Protein AF-A0A136IYF1-F1 (afdb_monomer_lite)

Foldseek 3Di:
DVVLPDDQFKKKKKAWQAAFPQFKKWQPPQSNDPDDPCRVPADPPRDDDPRIDTDTDHHGDMDIGRPRIDIGTDDDPVDDTDIDIDMDGDVVCQLVVLLVQCPPNNLVVLLVDDCVVVCVVPPDVCRSVVVNVVSVVVSVVSNVSDVVNDCSDHDPDD

pLDDT: mean 86.51, std 11.22, range [40.97, 98.44]

Sequence (158 aa):
MARLRQPEWHTQWNLALLDGDDALVVVPGSHRRARTDAERSADPLESDMPGQMVVRLDAGDVAFYNNNILHRGVYDAARDRMSLHGSVGHVAGGKLRARNVLQHGVGEWVDQCDFRGAFSGSSGPNEAERQLARAEKMRDKLVKLGRESGDVGYSLTG

Structure (mmCIF, N/CA/C/O backb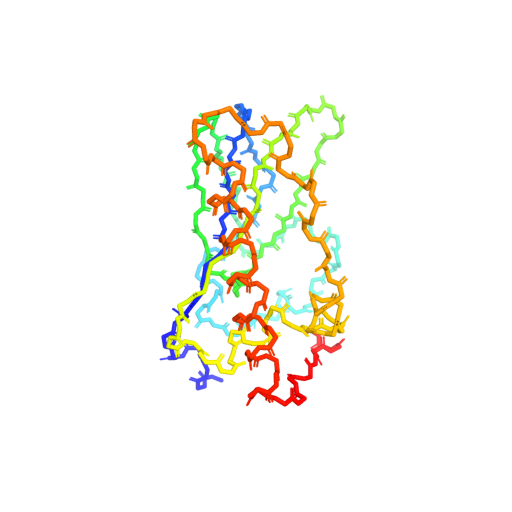one):
data_AF-A0A136IYF1-F1
#
_entry.id   AF-A0A136IYF1-F1
#
loop_
_atom_site.group_PDB
_atom_site.id
_atom_site.type_symbol
_atom_site.label_atom_id
_atom_site.label_alt_id
_atom_site.label_comp_id
_atom_site.label_asym_id
_atom_site.label_entity_id
_atom_site.label_seq_id
_atom_site.pdbx_PDB_ins_code
_atom_site.Cartn_x
_atom_site.Cartn_y
_atom_site.Cartn_z
_atom_site.occupancy
_atom_site.B_iso_or_equiv
_atom_site.auth_seq_id
_atom_site.auth_comp_id
_atom_site.auth_asym_id
_atom_site.auth_atom_id
_atom_site.pdbx_PDB_model_num
ATOM 1 N N . MET A 1 1 ? 6.121 -4.071 22.635 1.00 56.56 1 MET A N 1
ATOM 2 C CA . MET A 1 1 ? 6.122 -2.599 22.827 1.00 56.56 1 MET A CA 1
ATOM 3 C C . MET A 1 1 ? 7.398 -1.897 22.357 1.00 56.56 1 MET A C 1
ATOM 5 O O . MET A 1 1 ? 7.275 -0.825 21.788 1.00 56.56 1 MET A O 1
ATOM 9 N N . ALA A 1 2 ? 8.604 -2.463 22.524 1.00 63.81 2 ALA A N 1
ATOM 10 C CA . ALA A 1 2 ? 9.850 -1.807 22.086 1.00 63.81 2 ALA A CA 1
ATOM 11 C C . ALA A 1 2 ? 9.899 -1.455 20.580 1.00 63.81 2 ALA A C 1
ATOM 13 O O . ALA A 1 2 ? 10.415 -0.402 20.224 1.00 63.81 2 ALA A O 1
ATO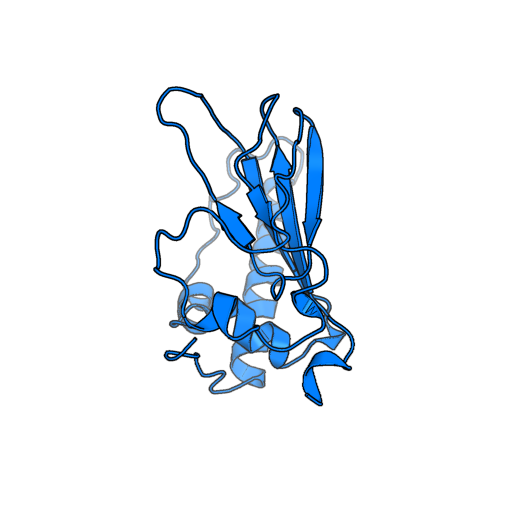M 14 N N . ARG A 1 3 ? 9.304 -2.288 19.709 1.00 67.00 3 ARG A N 1
ATOM 15 C CA . ARG A 1 3 ? 9.250 -2.068 18.250 1.00 67.00 3 ARG A CA 1
ATOM 16 C C . ARG A 1 3 ? 8.432 -0.835 17.833 1.00 67.00 3 ARG A C 1
ATOM 18 O O . ARG A 1 3 ? 8.833 -0.151 16.910 1.00 67.00 3 ARG A O 1
ATOM 25 N N . LEU A 1 4 ? 7.344 -0.516 18.541 1.00 69.44 4 LEU A N 1
ATOM 26 C CA . LEU A 1 4 ? 6.451 0.616 18.219 1.00 69.44 4 LEU A CA 1
ATOM 27 C C . LEU A 1 4 ? 7.074 1.993 18.511 1.00 69.44 4 LEU A C 1
ATOM 29 O O . LEU A 1 4 ? 6.480 3.020 18.203 1.00 69.44 4 LEU A O 1
ATOM 33 N N . ARG A 1 5 ? 8.252 2.014 19.146 1.00 72.00 5 ARG A N 1
ATOM 34 C CA . ARG A 1 5 ? 9.022 3.228 19.452 1.00 72.00 5 ARG A CA 1
ATOM 35 C C . ARG A 1 5 ? 10.225 3.425 18.528 1.00 72.00 5 ARG A C 1
ATOM 37 O O . ARG A 1 5 ? 10.975 4.374 18.718 1.00 72.00 5 ARG A O 1
ATOM 44 N N . GLN A 1 6 ? 10.442 2.515 17.581 1.00 77.00 6 GLN A N 1
ATOM 45 C CA . GLN A 1 6 ? 11.511 2.634 16.593 1.00 77.00 6 GLN A CA 1
ATOM 46 C C . GLN A 1 6 ? 11.037 3.498 15.415 1.00 77.00 6 GLN A C 1
ATOM 48 O O . GLN A 1 6 ? 9.834 3.531 15.146 1.00 77.00 6 GLN A O 1
ATOM 53 N N . PRO A 1 7 ? 11.946 4.187 14.702 1.00 77.12 7 PRO A N 1
ATOM 54 C CA . PRO A 1 7 ? 11.592 4.882 13.471 1.00 77.12 7 PRO A CA 1
ATOM 55 C C . PRO A 1 7 ? 10.991 3.914 12.449 1.00 77.12 7 PRO A C 1
ATOM 57 O O . PRO A 1 7 ? 11.521 2.818 12.242 1.00 77.12 7 PRO A O 1
ATOM 60 N N . GLU A 1 8 ? 9.910 4.334 11.794 1.00 79.44 8 GLU A N 1
ATOM 61 C CA . GLU A 1 8 ? 9.357 3.580 10.676 1.00 79.44 8 GLU A CA 1
ATOM 62 C C . GLU A 1 8 ? 10.103 3.945 9.395 1.00 79.44 8 GLU A C 1
ATOM 64 O O . GLU A 1 8 ? 10.203 5.112 9.019 1.00 79.44 8 GLU A O 1
ATOM 69 N N . TRP A 1 9 ? 10.616 2.928 8.709 1.00 84.88 9 TRP A N 1
ATOM 70 C CA . TRP A 1 9 ? 11.435 3.103 7.510 1.00 84.88 9 TRP A CA 1
ATOM 71 C C . TRP A 1 9 ? 10.689 2.784 6.222 1.00 84.88 9 TRP A C 1
ATOM 73 O O . TRP A 1 9 ? 11.330 2.605 5.190 1.00 84.88 9 TRP A O 1
ATOM 83 N N . HIS A 1 10 ? 9.367 2.659 6.258 1.00 83.31 10 HIS A N 1
ATOM 84 C CA . HIS A 1 10 ? 8.572 2.353 5.079 1.00 83.31 10 HIS A CA 1
ATOM 85 C C . HIS A 1 10 ? 7.194 3.004 5.129 1.00 83.31 10 HIS A C 1
ATOM 87 O O . HIS A 1 10 ? 6.640 3.246 6.199 1.00 83.31 10 HIS A O 1
ATOM 93 N N . THR A 1 11 ? 6.640 3.247 3.948 1.00 89.12 11 THR A N 1
ATOM 94 C CA . THR A 1 11 ? 5.270 3.723 3.768 1.00 89.12 11 THR A CA 1
ATOM 95 C C . THR A 1 11 ? 4.627 2.984 2.603 1.00 89.12 11 THR A C 1
ATOM 97 O O . THR A 1 11 ? 5.305 2.634 1.629 1.00 89.12 11 THR A O 1
ATOM 100 N N . GLN A 1 12 ? 3.330 2.740 2.717 1.00 92.25 12 GLN A N 1
ATOM 101 C CA . GLN A 1 12 ? 2.469 2.363 1.608 1.00 92.25 12 GLN A CA 1
ATOM 102 C C . GLN A 1 12 ? 1.778 3.607 1.069 1.00 92.25 12 GLN A C 1
ATOM 104 O O . GLN A 1 12 ? 1.611 4.604 1.779 1.00 92.25 12 GLN A O 1
ATOM 109 N N . TRP A 1 13 ? 1.391 3.547 -0.197 1.00 95.25 13 TRP A N 1
ATOM 110 C CA . TRP A 1 13 ? 0.640 4.616 -0.822 1.00 95.25 13 TRP A CA 1
ATOM 111 C C . TRP A 1 13 ? -0.397 4.086 -1.804 1.00 95.25 13 TRP A C 1
ATOM 113 O O . TRP A 1 13 ? -0.174 3.071 -2.466 1.00 95.25 13 TRP A O 1
ATOM 123 N N . ASN A 1 14 ? -1.514 4.807 -1.882 1.00 96.38 14 ASN A N 1
ATOM 124 C CA . ASN A 1 14 ? -2.589 4.604 -2.847 1.00 96.38 14 ASN A CA 1
ATOM 125 C C . ASN A 1 14 ? -2.825 5.917 -3.588 1.00 96.38 14 ASN A C 1
ATOM 127 O O . ASN A 1 14 ? -3.179 6.905 -2.950 1.00 96.38 14 ASN A O 1
ATOM 131 N N . LEU A 1 15 ? -2.627 5.914 -4.904 1.00 97.94 15 LEU A N 1
ATOM 132 C CA . LEU A 1 15 ? -3.021 6.997 -5.805 1.00 97.94 15 LEU A CA 1
ATOM 133 C C . LEU A 1 15 ? -4.349 6.618 -6.460 1.00 97.94 15 LEU A C 1
ATOM 135 O O . LEU A 1 15 ? -4.406 5.601 -7.157 1.00 97.94 15 LEU A O 1
ATOM 13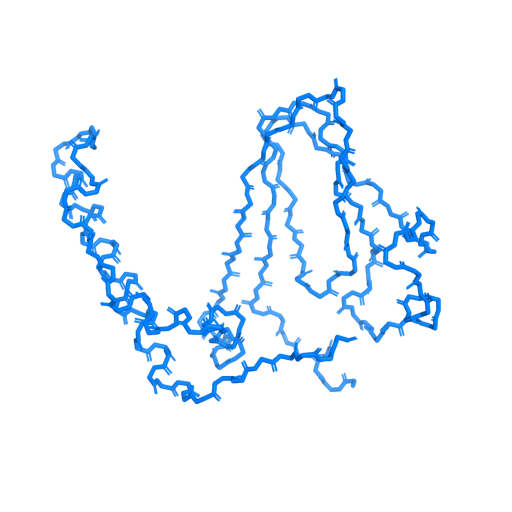9 N N . ALA A 1 16 ? -5.385 7.425 -6.259 1.00 97.94 16 ALA A N 1
ATOM 140 C CA . ALA A 1 16 ? -6.657 7.254 -6.946 1.00 97.94 16 ALA A CA 1
ATOM 141 C C . ALA A 1 16 ? -6.536 7.717 -8.407 1.00 97.94 16 ALA A C 1
ATOM 143 O O . ALA A 1 16 ? -5.992 8.784 -8.695 1.00 97.94 16 ALA A O 1
ATOM 144 N N . LEU A 1 17 ? -7.008 6.888 -9.341 1.00 98.00 17 LEU A N 1
ATOM 145 C CA . LEU A 1 17 ? -7.041 7.211 -10.774 1.00 98.00 17 LEU A CA 1
ATOM 146 C C . LEU A 1 17 ? -8.440 7.615 -11.254 1.00 98.00 17 LEU A C 1
ATOM 148 O O . LEU A 1 17 ? -8.568 8.107 -12.371 1.00 98.00 17 LEU A O 1
ATOM 152 N N . LEU A 1 18 ? -9.462 7.408 -10.422 1.00 97.62 18 LEU A N 1
ATOM 153 C CA . LEU A 1 18 ? -10.852 7.799 -10.646 1.00 97.62 18 LEU A CA 1
ATOM 154 C C . LEU A 1 18 ? -11.361 8.565 -9.419 1.00 97.62 18 LEU A C 1
ATOM 156 O O . LEU A 1 18 ? -10.838 8.373 -8.320 1.00 97.62 18 LEU A O 1
ATOM 160 N N . ASP A 1 19 ? -12.378 9.400 -9.618 1.00 97.50 19 ASP A N 1
ATOM 161 C CA . ASP A 1 19 ? -12.995 10.185 -8.548 1.00 97.50 19 ASP A CA 1
ATOM 162 C C . ASP A 1 19 ? -13.795 9.320 -7.566 1.00 97.50 19 ASP A C 1
ATOM 164 O O . ASP A 1 19 ? -14.340 8.268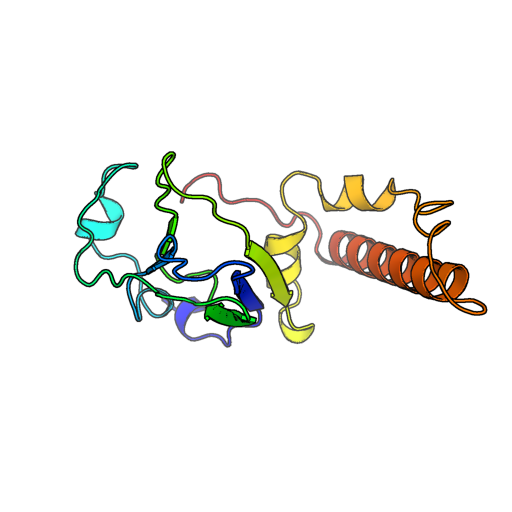 -7.922 1.00 97.50 19 ASP A O 1
ATOM 168 N N . GLY A 1 20 ? -13.914 9.802 -6.328 1.00 95.88 20 GLY A N 1
ATOM 169 C CA . GLY A 1 20 ? -14.738 9.180 -5.300 1.00 95.88 20 GLY A CA 1
ATOM 170 C C . GLY A 1 20 ? -14.253 7.813 -4.808 1.00 95.88 20 GLY A C 1
ATOM 171 O O . GLY A 1 20 ? -15.090 7.004 -4.406 1.00 95.88 20 GLY A O 1
ATOM 172 N N . ASP A 1 21 ? -12.948 7.525 -4.814 1.00 96.81 21 ASP A N 1
ATOM 173 C CA . ASP A 1 21 ? -12.403 6.316 -4.181 1.00 96.81 21 ASP A CA 1
ATOM 174 C C . ASP A 1 21 ? -12.585 6.405 -2.656 1.00 96.81 21 ASP A C 1
ATOM 176 O O . ASP A 1 21 ? -11.964 7.219 -1.972 1.00 96.81 21 ASP A O 1
ATOM 180 N N . ASP A 1 22 ? -13.462 5.554 -2.127 1.00 96.44 22 ASP A N 1
ATOM 181 C CA . ASP A 1 22 ? -13.786 5.409 -0.708 1.00 96.44 22 ASP A CA 1
ATOM 182 C C . ASP A 1 22 ? -13.507 3.986 -0.191 1.00 96.44 22 ASP A C 1
ATOM 184 O O . ASP A 1 22 ? -13.983 3.589 0.876 1.00 96.44 22 ASP A O 1
ATOM 188 N N . ALA A 1 23 ? -12.700 3.212 -0.923 1.00 95.44 23 ALA A N 1
ATOM 189 C CA . ALA A 1 23 ? -12.451 1.814 -0.591 1.00 95.44 23 ALA A CA 1
ATOM 190 C C . ALA A 1 23 ? -11.548 1.637 0.635 1.00 95.44 23 ALA A C 1
ATOM 192 O O . ALA A 1 23 ? -11.625 0.617 1.322 1.00 95.44 23 ALA A O 1
ATOM 193 N N . LEU A 1 24 ? -10.649 2.589 0.901 1.00 95.75 24 LEU A N 1
ATOM 194 C CA . LEU A 1 24 ? -9.686 2.474 1.992 1.00 95.75 24 LEU A CA 1
ATOM 195 C C . LEU A 1 24 ? -10.329 2.885 3.320 1.00 95.75 24 LEU A C 1
ATOM 197 O O . LEU A 1 24 ? -10.580 4.061 3.573 1.00 95.75 24 LEU A O 1
ATOM 201 N N . VAL A 1 25 ? -10.502 1.916 4.215 1.00 96.31 25 VAL A N 1
ATOM 202 C CA . VAL A 1 25 ? -10.941 2.151 5.594 1.00 96.31 25 VAL A CA 1
ATOM 203 C C . VAL A 1 25 ? -9.767 1.926 6.536 1.00 96.31 25 VAL A C 1
ATOM 205 O O . VAL A 1 25 ? -9.094 0.901 6.449 1.00 96.31 25 VAL A O 1
ATOM 208 N N . VAL A 1 26 ? -9.516 2.866 7.447 1.00 97.06 26 VAL A N 1
ATOM 209 C CA . VAL A 1 26 ? -8.391 2.827 8.397 1.00 97.06 26 VAL A CA 1
ATOM 210 C C . VAL A 1 26 ? -8.855 3.059 9.828 1.00 97.06 26 VAL A C 1
ATOM 212 O O . VAL A 1 26 ? -9.850 3.735 10.044 1.00 97.06 26 VAL A O 1
ATOM 215 N N . VAL A 1 27 ? -8.095 2.591 10.819 1.00 97.38 27 VAL A N 1
ATOM 216 C CA . VAL A 1 27 ? -8.221 3.059 12.212 1.00 97.38 27 VAL A CA 1
ATOM 217 C C . VAL A 1 27 ? -7.052 3.996 12.523 1.00 97.38 27 VAL A C 1
ATOM 219 O O . VAL A 1 27 ? -5.920 3.519 12.702 1.00 97.38 27 VAL A O 1
ATOM 222 N N . PRO A 1 28 ? -7.264 5.324 12.584 1.00 96.62 28 PRO A N 1
ATOM 223 C CA . PRO A 1 28 ? -6.196 6.283 12.840 1.00 96.62 28 PRO A CA 1
ATOM 224 C C . PRO A 1 28 ? -5.433 5.988 14.141 1.00 96.62 28 PRO A C 1
ATOM 226 O O . PRO A 1 28 ? -5.998 5.607 15.162 1.00 96.62 28 PRO A O 1
ATOM 229 N N . GLY A 1 29 ? -4.106 6.136 14.104 1.00 94.00 29 GLY A N 1
ATOM 230 C CA . GLY A 1 29 ? -3.232 5.927 15.268 1.00 94.00 29 GLY A CA 1
ATOM 231 C C . GLY A 1 29 ? -2.983 4.467 15.679 1.00 94.00 29 GLY A C 1
ATOM 232 O O . GLY A 1 29 ? -2.089 4.225 16.491 1.00 94.00 29 GLY A O 1
ATOM 233 N N . SER A 1 30 ? -3.684 3.489 15.094 1.00 94.56 30 SER A N 1
ATOM 234 C CA . SER A 1 30 ? -3.511 2.055 15.404 1.00 94.56 30 SER A CA 1
ATOM 235 C C . SER A 1 30 ? -2.071 1.554 15.217 1.00 94.56 30 SER A C 1
ATOM 237 O O . SER A 1 30 ? -1.577 0.794 16.046 1.00 94.56 30 SER A O 1
ATOM 239 N N . HIS A 1 31 ? -1.340 2.082 14.230 1.00 91.56 31 HIS A N 1
ATOM 240 C CA . HIS A 1 31 ? 0.075 1.771 13.967 1.00 91.56 31 HIS A CA 1
ATOM 241 C C . HIS A 1 31 ? 1.042 2.090 15.126 1.00 91.56 31 HIS A C 1
ATOM 243 O O . HIS A 1 31 ? 2.202 1.684 15.088 1.00 91.56 31 HIS A O 1
ATOM 249 N N . ARG A 1 32 ? 0.602 2.834 16.150 1.00 90.25 32 ARG A N 1
ATOM 250 C CA . ARG A 1 32 ? 1.430 3.269 17.293 1.00 90.25 32 ARG A CA 1
ATOM 251 C C . ARG A 1 32 ? 1.236 2.414 18.543 1.00 90.25 32 ARG A C 1
ATOM 253 O O . ARG A 1 32 ? 1.885 2.660 19.560 1.00 90.25 32 ARG A O 1
ATOM 260 N N . ARG A 1 33 ? 0.333 1.435 18.502 1.00 91.44 33 ARG A N 1
ATOM 261 C CA . ARG A 1 33 ? -0.044 0.607 19.652 1.00 91.44 33 ARG A CA 1
ATOM 262 C C . ARG A 1 33 ? -0.171 -0.859 19.255 1.00 91.44 33 ARG A C 1
ATOM 264 O O . ARG A 1 33 ? -0.184 -1.211 18.082 1.00 91.44 33 ARG A O 1
ATOM 271 N N . ALA A 1 34 ? -0.249 -1.732 20.256 1.00 90.62 34 ALA A N 1
ATOM 272 C CA . ALA A 1 34 ? -0.748 -3.078 20.009 1.00 90.62 34 ALA A CA 1
ATOM 273 C C . ALA A 1 34 ? -2.229 -3.013 19.596 1.00 90.62 34 ALA A C 1
ATOM 275 O O . ALA A 1 34 ? -2.922 -2.033 19.901 1.00 90.62 34 ALA A O 1
ATOM 276 N N . ARG A 1 35 ? -2.710 -4.074 18.937 1.00 91.38 35 ARG A N 1
ATOM 277 C CA . ARG A 1 35 ? -4.143 -4.229 18.677 1.00 91.38 35 ARG A CA 1
ATOM 278 C C . ARG A 1 35 ? -4.940 -4.171 19.986 1.00 91.38 35 ARG A C 1
ATOM 280 O O . ARG A 1 35 ? -4.421 -4.599 21.020 1.00 91.38 35 ARG A O 1
ATOM 287 N N . THR A 1 36 ? -6.141 -3.609 19.963 1.00 94.06 36 THR A N 1
ATOM 288 C CA . THR A 1 36 ? -7.099 -3.707 21.077 1.00 94.06 36 THR A CA 1
ATOM 289 C C . THR A 1 36 ? -7.710 -5.109 21.112 1.00 94.06 36 THR A C 1
ATOM 291 O O . THR A 1 36 ? -7.484 -5.908 20.201 1.00 94.06 36 THR A O 1
ATOM 294 N N . ASP A 1 37 ? -8.468 -5.434 22.158 1.00 94.56 37 ASP A N 1
ATOM 295 C CA . ASP A 1 37 ? -9.145 -6.734 22.220 1.00 94.56 37 ASP A CA 1
ATOM 296 C C . ASP A 1 37 ? -10.216 -6.851 21.133 1.00 94.56 37 ASP A C 1
ATOM 298 O O . ASP A 1 37 ? -10.242 -7.862 20.443 1.00 94.56 37 ASP A O 1
ATOM 302 N N . ALA A 1 38 ? -10.971 -5.776 20.875 1.00 93.62 38 ALA A N 1
ATOM 303 C CA . ALA A 1 38 ? -11.924 -5.707 19.765 1.00 93.62 38 ALA A CA 1
ATOM 304 C C . ALA A 1 38 ? -11.257 -5.960 18.399 1.00 93.62 38 ALA A C 1
ATOM 306 O O . ALA A 1 38 ? -11.751 -6.749 17.604 1.00 93.62 38 ALA A O 1
ATOM 307 N N . GLU A 1 39 ? -10.093 -5.357 18.141 1.00 94.38 39 GLU A N 1
ATOM 308 C CA . GLU A 1 39 ? -9.345 -5.572 16.891 1.00 94.38 39 GLU A CA 1
ATOM 309 C C . GLU A 1 39 ? -8.733 -6.974 16.777 1.00 94.38 39 GLU A C 1
ATOM 311 O O . GLU A 1 39 ? -8.432 -7.433 15.676 1.00 94.38 39 GLU A O 1
ATOM 316 N N . ARG A 1 40 ? -8.466 -7.639 17.906 1.00 92.88 40 ARG A N 1
ATOM 317 C CA . ARG A 1 40 ? -7.965 -9.020 17.925 1.00 92.88 40 ARG A CA 1
ATOM 318 C C . ARG A 1 40 ? -9.076 -10.042 17.735 1.00 92.88 40 ARG A C 1
ATOM 320 O O . ARG A 1 40 ? -8.819 -11.069 17.121 1.00 92.88 40 ARG A O 1
ATOM 327 N N . SER A 1 41 ? -10.255 -9.782 18.292 1.00 93.12 41 SER A N 1
ATOM 328 C CA . SER A 1 41 ? -11.408 -10.682 18.237 1.00 93.12 41 SER A CA 1
ATOM 329 C C . SER A 1 41 ? -12.305 -10.454 17.023 1.00 93.12 41 SER A C 1
ATOM 331 O O . SER A 1 41 ? -13.308 -11.148 16.893 1.00 93.12 41 SER A O 1
ATOM 333 N N . ALA A 1 42 ? -11.997 -9.461 16.188 1.00 92.31 42 ALA A N 1
ATOM 334 C CA . ALA A 1 42 ? -12.798 -9.125 15.024 1.00 92.31 42 ALA A CA 1
ATOM 335 C C . ALA A 1 42 ? -12.885 -10.297 14.041 1.00 92.31 42 ALA A C 1
ATOM 337 O O . ALA A 1 42 ? -11.882 -10.950 13.737 1.00 92.31 42 ALA A O 1
ATOM 338 N N . ASP A 1 43 ? -14.092 -10.520 13.528 1.00 91.44 43 ASP A N 1
ATOM 339 C CA . ASP A 1 43 ? -14.319 -11.435 12.418 1.00 91.44 43 ASP A CA 1
ATOM 340 C C . ASP A 1 43 ? -13.555 -10.949 11.168 1.00 91.44 43 ASP A C 1
ATOM 342 O O . ASP A 1 43 ? -13.415 -9.735 10.974 1.00 91.44 43 ASP A O 1
ATOM 346 N N . PRO A 1 44 ? -13.069 -11.847 10.290 1.00 84.25 44 PRO A N 1
ATOM 347 C CA . PRO A 1 44 ? -12.450 -11.451 9.025 1.00 84.25 44 PRO A CA 1
ATOM 348 C C . PRO A 1 44 ? -13.292 -10.490 8.169 1.00 84.25 44 PRO A C 1
ATOM 350 O O . PRO A 1 44 ? -12.725 -9.726 7.388 1.00 84.25 44 PRO A O 1
ATOM 353 N N . LEU A 1 45 ? -14.622 -10.519 8.310 1.00 86.06 45 LEU A N 1
ATOM 354 C CA . LEU A 1 45 ? -15.573 -9.655 7.609 1.00 86.06 45 LEU A CA 1
ATOM 355 C C . LEU A 1 45 ? -16.174 -8.558 8.502 1.00 86.06 45 LEU A C 1
ATOM 357 O O . LEU A 1 45 ? -17.136 -7.909 8.087 1.00 86.06 45 LEU A O 1
ATOM 361 N N . GLU A 1 46 ? -15.622 -8.321 9.699 1.00 90.38 46 GLU A N 1
ATOM 362 C CA . GLU A 1 46 ? -16.118 -7.287 10.609 1.00 90.38 46 GLU A CA 1
ATOM 363 C C . GLU A 1 46 ? -16.197 -5.929 9.897 1.00 90.38 46 GLU A C 1
ATOM 365 O O . GLU A 1 46 ? -15.224 -5.419 9.322 1.00 90.38 46 GLU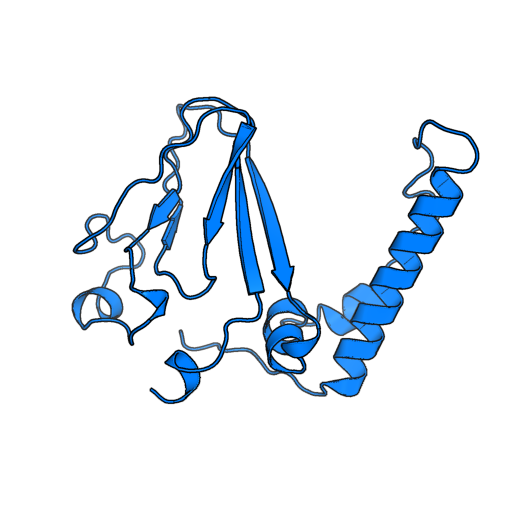 A O 1
ATOM 370 N N . SER A 1 47 ? -17.401 -5.361 9.919 1.00 89.44 47 SER A N 1
ATOM 371 C CA . SER A 1 47 ? -17.763 -4.155 9.188 1.00 89.44 47 SER A CA 1
ATOM 372 C C . SER A 1 47 ? -17.719 -2.886 10.027 1.00 89.44 47 SER A C 1
ATOM 374 O O . SER A 1 47 ? -17.625 -1.796 9.455 1.00 89.44 47 SER A O 1
ATOM 376 N N . ASP A 1 48 ? -17.699 -3.015 11.349 1.00 91.19 48 ASP A N 1
ATOM 377 C CA . ASP A 1 48 ? -17.699 -1.890 12.268 1.00 91.19 48 ASP A CA 1
ATOM 378 C C . ASP A 1 48 ? -16.539 -1.971 13.261 1.00 91.19 48 ASP A C 1
ATOM 380 O O . ASP A 1 48 ? -16.645 -2.480 14.376 1.00 91.19 48 ASP A O 1
ATOM 384 N N . MET A 1 49 ? -15.381 -1.468 12.833 1.00 95.12 49 MET A N 1
ATOM 385 C CA . MET A 1 49 ? -14.214 -1.386 13.700 1.00 95.12 49 MET A CA 1
ATOM 386 C C . MET A 1 49 ? -14.236 -0.082 14.513 1.00 95.12 49 MET A C 1
ATOM 388 O O . MET A 1 49 ? -14.290 0.998 13.915 1.00 95.12 49 MET A O 1
ATOM 392 N N . PRO A 1 50 ? -14.113 -0.124 15.857 1.00 95.06 50 PRO A N 1
ATOM 393 C CA . PRO A 1 50 ? -14.109 1.082 16.675 1.00 95.06 50 PRO A CA 1
ATOM 394 C C . PRO A 1 50 ? -13.064 2.108 16.223 1.00 95.06 50 PRO A C 1
ATOM 396 O O . PRO A 1 50 ? -11.865 1.827 16.161 1.00 95.06 50 PRO A O 1
ATOM 399 N N . GLY A 1 51 ? -13.529 3.325 15.933 1.00 95.56 51 GLY A N 1
ATOM 400 C CA . GLY A 1 51 ? -12.677 4.419 15.465 1.00 95.56 51 GLY A CA 1
ATOM 401 C C . GLY A 1 51 ? -12.238 4.300 14.004 1.00 95.56 51 GLY A C 1
ATOM 402 O O . GLY A 1 51 ? -11.287 4.979 13.616 1.00 95.56 51 GLY A O 1
ATOM 403 N N . GLN A 1 52 ? -12.888 3.452 13.199 1.00 96.75 52 GLN A N 1
ATOM 404 C CA . GLN A 1 52 ? -12.629 3.406 11.765 1.00 96.75 52 GLN A CA 1
ATOM 405 C C . GLN A 1 52 ? -13.006 4.715 11.068 1.00 96.75 52 GLN A C 1
ATOM 407 O O . GLN A 1 52 ? -13.929 5.427 11.460 1.00 96.75 52 GLN A O 1
ATOM 412 N N . MET A 1 53 ? -12.286 5.007 9.996 1.00 97.88 53 MET A N 1
ATOM 413 C CA . MET A 1 53 ? -12.457 6.171 9.149 1.00 97.88 53 MET A CA 1
ATOM 414 C C . MET A 1 53 ? -12.337 5.729 7.696 1.00 97.88 53 MET A C 1
ATOM 416 O O . MET A 1 53 ? -11.375 5.054 7.327 1.00 97.88 53 MET A O 1
ATOM 420 N N . VAL A 1 54 ? -13.300 6.139 6.875 1.00 97.50 54 VAL A N 1
ATOM 421 C CA . VAL A 1 54 ? -13.234 5.989 5.420 1.00 97.50 54 VAL A CA 1
ATOM 422 C C . VAL A 1 54 ? -12.356 7.104 4.861 1.00 97.50 54 VAL A C 1
ATOM 424 O O . VAL A 1 54 ? -12.614 8.283 5.114 1.00 97.50 54 VAL A O 1
ATOM 427 N N . VAL A 1 55 ? -11.313 6.740 4.123 1.00 97.75 55 VAL A N 1
ATOM 428 C CA . VAL A 1 55 ? -10.475 7.684 3.382 1.00 97.75 55 VAL A CA 1
ATOM 429 C C . VAL A 1 55 ? -11.142 7.929 2.036 1.00 97.75 55 VAL A C 1
ATOM 431 O O . VAL A 1 55 ? -11.383 6.979 1.301 1.00 97.75 55 VAL A O 1
ATOM 434 N N . ARG A 1 56 ? -11.447 9.192 1.733 1.00 97.69 56 ARG A N 1
ATOM 435 C CA . ARG A 1 56 ? -12.035 9.613 0.457 1.00 97.69 56 ARG A CA 1
ATOM 436 C C . ARG A 1 56 ? -10.969 10.298 -0.383 1.00 97.69 56 ARG A C 1
ATOM 438 O O . ARG A 1 56 ? -10.310 11.201 0.131 1.00 97.69 56 ARG A O 1
ATOM 445 N N . LEU A 1 57 ? -10.805 9.845 -1.617 1.00 98.00 57 LEU A N 1
ATOM 446 C CA . LEU A 1 57 ? -9.813 10.332 -2.570 1.00 98.00 57 LEU A CA 1
ATOM 447 C C . LEU A 1 57 ? -10.496 10.586 -3.912 1.00 98.00 57 LEU A C 1
ATOM 449 O O . LEU A 1 57 ? -11.276 9.748 -4.364 1.00 98.00 57 LEU A O 1
ATOM 453 N N . ASP A 1 58 ? -10.166 11.698 -4.555 1.00 98.25 58 ASP A N 1
ATOM 454 C CA . ASP A 1 58 ? -10.535 11.952 -5.947 1.00 98.25 58 ASP A CA 1
ATOM 455 C C . ASP A 1 58 ? -9.361 11.654 -6.892 1.00 98.25 58 ASP A C 1
ATOM 457 O O . ASP A 1 58 ? -8.244 11.355 -6.455 1.00 98.25 58 ASP A O 1
ATOM 461 N N . ALA A 1 59 ? -9.595 11.685 -8.207 1.00 98.12 59 ALA A N 1
ATOM 462 C CA . ALA A 1 59 ? -8.560 11.363 -9.178 1.00 98.12 59 ALA A CA 1
ATOM 463 C C . ALA A 1 59 ? -7.343 12.291 -9.010 1.00 98.12 59 ALA A C 1
ATOM 465 O O . ALA A 1 59 ? -7.439 13.515 -9.094 1.00 98.12 59 ALA A O 1
ATOM 466 N N . GLY A 1 60 ? -6.169 11.691 -8.803 1.00 98.19 60 GLY A N 1
ATOM 467 C CA . GLY A 1 60 ? -4.924 12.413 -8.533 1.00 98.19 60 GLY A CA 1
ATOM 468 C C . GLY A 1 60 ? -4.556 12.520 -7.050 1.00 98.19 60 GLY A C 1
ATOM 469 O O . GLY A 1 60 ? -3.388 12.784 -6.752 1.00 98.19 60 GLY A O 1
ATOM 470 N N . ASP A 1 61 ? -5.483 12.256 -6.127 1.00 98.44 61 ASP A N 1
ATOM 471 C CA . ASP A 1 61 ? -5.182 12.243 -4.697 1.00 98.44 61 ASP A CA 1
ATOM 472 C C . ASP A 1 61 ? -4.360 11.013 -4.301 1.00 98.44 61 ASP A C 1
ATOM 474 O O . ASP A 1 61 ? -4.563 9.896 -4.791 1.00 98.44 61 ASP A O 1
ATOM 478 N N . VAL A 1 62 ? -3.435 11.213 -3.355 1.00 98.00 62 VAL A N 1
ATOM 479 C CA . VAL A 1 62 ? -2.565 10.150 -2.840 1.00 98.00 62 VAL A CA 1
ATOM 480 C C . VAL A 1 62 ? -2.646 10.060 -1.324 1.00 98.00 62 VAL A C 1
ATOM 482 O O . VAL A 1 62 ? -2.281 10.993 -0.608 1.00 98.00 62 VAL A O 1
ATOM 485 N N . ALA A 1 63 ? -3.030 8.888 -0.824 1.00 96.88 63 ALA A N 1
ATOM 486 C CA . ALA A 1 63 ? -2.927 8.559 0.591 1.00 96.88 63 ALA A CA 1
ATOM 487 C C . ALA A 1 63 ? -1.588 7.873 0.875 1.00 96.88 63 ALA A C 1
ATOM 489 O O . ALA A 1 63 ? -1.305 6.823 0.305 1.00 96.88 63 ALA A O 1
ATOM 490 N N . PHE A 1 64 ? -0.798 8.421 1.801 1.00 95.62 64 PHE A N 1
ATOM 491 C CA . PHE A 1 64 ? 0.390 7.768 2.361 1.00 95.62 64 PHE A CA 1
ATOM 492 C C . PHE A 1 64 ? 0.091 7.274 3.772 1.00 95.62 64 PHE A C 1
ATOM 494 O O . PHE A 1 64 ? -0.442 8.025 4.592 1.00 95.62 64 PHE A O 1
ATOM 501 N N . TYR A 1 65 ? 0.461 6.035 4.086 1.00 93.50 65 TYR A N 1
ATOM 502 C CA . TYR A 1 65 ? 0.179 5.464 5.398 1.00 93.50 65 TYR A CA 1
ATOM 503 C C . TYR A 1 65 ? 1.225 4.446 5.855 1.00 93.50 65 TYR A C 1
ATOM 505 O O . TYR A 1 65 ? 1.894 3.764 5.079 1.00 93.50 65 TYR A O 1
ATOM 513 N N . ASN A 1 66 ? 1.359 4.350 7.177 1.00 90.75 66 ASN A N 1
ATOM 514 C CA . ASN A 1 66 ? 2.220 3.375 7.829 1.00 90.75 66 ASN A CA 1
ATOM 515 C C . ASN A 1 66 ? 1.649 1.961 7.632 1.00 90.75 66 ASN A C 1
ATOM 517 O O . ASN A 1 66 ? 0.476 1.739 7.915 1.00 90.75 66 ASN A O 1
ATOM 521 N N . ASN A 1 67 ? 2.475 0.995 7.223 1.00 86.12 67 ASN A N 1
ATOM 522 C CA . ASN A 1 67 ? 2.018 -0.369 6.919 1.00 86.12 67 ASN A CA 1
ATOM 523 C C . ASN A 1 67 ? 1.409 -1.101 8.127 1.00 86.12 67 ASN A C 1
ATOM 525 O O . ASN A 1 67 ? 0.697 -2.081 7.942 1.00 86.12 67 ASN A O 1
ATOM 529 N N . ASN A 1 68 ? 1.708 -0.663 9.354 1.00 87.31 68 ASN A N 1
ATOM 530 C CA . ASN A 1 68 ? 1.145 -1.233 10.577 1.00 87.31 68 ASN A CA 1
ATOM 531 C C . ASN A 1 68 ? -0.195 -0.590 10.970 1.00 87.31 68 ASN A C 1
ATOM 533 O O . ASN A 1 68 ? -0.734 -0.934 12.022 1.00 87.31 68 ASN A O 1
ATOM 537 N N . ILE A 1 69 ? -0.717 0.378 10.204 1.00 93.62 69 ILE A N 1
ATOM 538 C CA . ILE A 1 69 ? -2.061 0.899 10.460 1.00 93.62 69 ILE A CA 1
ATOM 539 C C . ILE A 1 69 ? -3.056 -0.230 10.210 1.00 93.62 69 ILE A C 1
ATOM 541 O O . ILE A 1 69 ? -2.943 -0.949 9.220 1.00 93.62 69 ILE A O 1
ATOM 545 N N . LEU A 1 70 ? -4.024 -0.408 11.102 1.00 94.00 70 LEU A N 1
ATOM 546 C CA . LEU A 1 70 ? -5.142 -1.290 10.822 1.00 94.00 70 LEU A CA 1
ATOM 547 C C . LEU A 1 70 ? -5.947 -0.671 9.681 1.00 94.00 70 LEU A C 1
ATOM 549 O O . LEU A 1 70 ? -6.392 0.476 9.787 1.00 94.00 70 LEU A O 1
ATOM 553 N N . HIS A 1 71 ? -6.083 -1.415 8.591 1.00 93.94 71 HIS A N 1
ATOM 554 C CA . HIS A 1 71 ? -6.805 -0.982 7.408 1.00 93.94 71 HIS A CA 1
ATOM 555 C C . HIS A 1 71 ? -7.444 -2.164 6.688 1.00 93.94 71 HIS A C 1
ATOM 557 O O . HIS A 1 71 ? -7.023 -3.309 6.856 1.00 93.94 71 HIS A O 1
ATOM 563 N N . ARG A 1 72 ? -8.451 -1.863 5.872 1.00 92.56 72 ARG A N 1
ATOM 564 C CA . ARG A 1 72 ? -9.111 -2.809 4.972 1.00 92.56 72 ARG A CA 1
ATOM 565 C C . ARG A 1 72 ? -9.568 -2.109 3.697 1.00 92.56 72 ARG A C 1
ATOM 567 O O . ARG A 1 72 ? -9.772 -0.896 3.696 1.00 92.56 72 ARG A O 1
ATOM 574 N N . GLY A 1 73 ? -9.733 -2.897 2.640 1.00 92.19 73 GLY A N 1
ATOM 575 C CA . GLY A 1 73 ? -10.383 -2.474 1.404 1.00 92.19 73 GLY A CA 1
ATOM 576 C C . GLY A 1 73 ? -11.846 -2.908 1.399 1.00 92.19 73 GLY A C 1
ATOM 577 O O . GLY A 1 73 ? -12.128 -4.081 1.635 1.00 92.19 73 GLY A O 1
ATOM 578 N N . VAL A 1 74 ? -12.756 -1.979 1.129 1.00 91.75 74 VAL A N 1
ATOM 579 C CA . VAL A 1 74 ? -14.176 -2.246 0.878 1.00 91.75 74 VAL A CA 1
ATOM 580 C C . VAL A 1 74 ? -14.445 -1.974 -0.597 1.00 91.75 74 VAL A C 1
ATOM 582 O O . VAL A 1 74 ? -14.082 -0.918 -1.102 1.00 91.75 74 VAL A O 1
ATOM 585 N N . TYR A 1 75 ? -15.048 -2.932 -1.297 1.00 91.06 75 TYR A N 1
ATOM 586 C CA . TYR A 1 75 ? -15.281 -2.839 -2.737 1.00 91.06 75 TYR A CA 1
ATOM 587 C C . TYR A 1 75 ? -16.772 -2.930 -3.041 1.00 91.06 75 TYR A C 1
ATOM 589 O O . TYR A 1 75 ? -17.462 -3.799 -2.508 1.00 91.06 75 TYR A O 1
ATOM 597 N N . ASP A 1 76 ? -17.239 -2.055 -3.925 1.00 91.56 76 ASP A N 1
ATOM 598 C CA . ASP A 1 76 ? -18.589 -2.077 -4.477 1.00 91.56 76 ASP A CA 1
ATOM 599 C C . ASP A 1 76 ? -18.516 -2.506 -5.946 1.00 91.56 76 ASP A C 1
ATOM 601 O O . ASP A 1 76 ? -17.922 -1.817 -6.773 1.00 91.56 76 ASP A O 1
ATOM 605 N N . ALA A 1 77 ? -19.118 -3.651 -6.270 1.00 93.69 77 ALA A N 1
ATOM 606 C CA . ALA A 1 77 ? -19.118 -4.195 -7.626 1.00 93.69 77 ALA A CA 1
ATOM 607 C C . ALA A 1 77 ? -19.913 -3.337 -8.629 1.00 93.69 77 ALA A C 1
ATOM 609 O O . ALA A 1 77 ? -19.782 -3.544 -9.832 1.00 93.69 77 ALA A O 1
ATOM 610 N N . ALA A 1 78 ? -20.736 -2.395 -8.158 1.00 94.94 78 ALA A N 1
ATOM 611 C CA . ALA A 1 78 ? -21.482 -1.472 -9.010 1.00 94.94 78 ALA A CA 1
ATOM 612 C C . ALA A 1 78 ? -20.673 -0.230 -9.427 1.00 94.94 78 ALA A C 1
ATOM 614 O O . ALA A 1 78 ? -21.176 0.581 -10.207 1.00 94.94 78 ALA A O 1
ATOM 615 N N . ARG A 1 79 ? -19.452 -0.049 -8.905 1.00 92.56 79 ARG A N 1
ATOM 616 C CA . ARG A 1 79 ? -18.633 1.148 -9.125 1.00 92.56 79 ARG A CA 1
ATOM 617 C C . ARG A 1 79 ? -17.286 0.784 -9.731 1.00 92.56 79 ARG A C 1
ATOM 619 O O . ARG A 1 79 ? -16.563 -0.063 -9.208 1.00 92.56 79 ARG A O 1
ATOM 626 N N . ASP A 1 80 ? -16.918 1.490 -10.794 1.00 94.06 80 ASP A N 1
ATOM 627 C CA . ASP A 1 80 ? -15.568 1.400 -11.335 1.00 94.06 80 ASP A CA 1
ATOM 628 C C . ASP A 1 80 ? -14.574 2.017 -10.350 1.00 94.06 80 ASP A C 1
ATOM 630 O O . ASP A 1 80 ? -14.773 3.118 -9.832 1.00 94.06 80 ASP A O 1
ATOM 634 N N . ARG A 1 81 ? -13.479 1.298 -10.103 1.00 94.56 81 ARG A N 1
ATOM 635 C CA . ARG A 1 81 ? -12.395 1.745 -9.234 1.00 94.56 81 ARG A CA 1
ATOM 636 C C . ARG A 1 81 ? -11.056 1.405 -9.857 1.00 94.56 81 ARG A C 1
ATOM 638 O O . ARG A 1 81 ? -10.789 0.252 -10.191 1.00 94.56 81 ARG A O 1
ATOM 645 N N . MET A 1 82 ? -10.179 2.399 -9.924 1.00 96.38 82 MET A N 1
ATOM 646 C CA . MET A 1 82 ? -8.811 2.210 -10.377 1.00 96.38 82 MET A CA 1
ATOM 647 C C . MET A 1 82 ? -7.860 3.003 -9.480 1.00 96.38 82 MET A C 1
ATOM 649 O O . MET A 1 82 ? -8.052 4.198 -9.262 1.00 96.38 82 MET A O 1
ATOM 653 N N . SER A 1 83 ? -6.826 2.336 -8.966 1.00 95.06 83 SER A N 1
ATOM 654 C CA . SER A 1 83 ? -5.813 2.963 -8.112 1.00 95.06 83 SER A CA 1
ATOM 655 C C . SER A 1 83 ? -4.445 2.345 -8.383 1.00 95.06 83 SER A C 1
ATOM 657 O O . SER A 1 83 ? -4.342 1.141 -8.629 1.00 95.06 83 SER A O 1
ATOM 659 N N . LEU A 1 84 ? -3.384 3.146 -8.288 1.00 96.44 84 LEU A N 1
ATOM 660 C CA . LEU A 1 84 ? -2.021 2.626 -8.204 1.00 96.44 84 LEU A CA 1
ATOM 661 C C . LEU A 1 84 ? -1.657 2.434 -6.735 1.00 96.44 84 LEU A C 1
ATOM 663 O O . LEU A 1 84 ? -1.734 3.375 -5.945 1.00 96.44 84 LEU A O 1
ATOM 667 N N . HIS A 1 85 ? -1.249 1.217 -6.386 1.00 94.25 85 HIS A N 1
ATOM 668 C CA . HIS A 1 85 ? -0.750 0.881 -5.060 1.00 94.25 85 HIS A CA 1
ATOM 669 C C . HIS A 1 85 ? 0.749 0.614 -5.118 1.00 94.25 85 HIS A C 1
ATOM 671 O O . HIS A 1 85 ? 1.243 -0.079 -6.011 1.00 94.25 85 HIS A O 1
ATOM 677 N N . GLY A 1 86 ? 1.473 1.116 -4.126 1.00 90.12 86 GLY A N 1
ATOM 678 C CA . GLY A 1 86 ? 2.881 0.813 -3.975 1.00 90.12 86 GLY A CA 1
ATOM 679 C C . GLY A 1 86 ? 3.359 0.942 -2.543 1.00 90.12 86 GLY A C 1
ATOM 680 O O . GLY A 1 86 ? 2.662 1.402 -1.641 1.00 90.12 86 GLY A O 1
ATOM 681 N N . SER A 1 87 ? 4.610 0.549 -2.338 1.00 88.00 87 SER A N 1
ATOM 682 C CA . SER A 1 87 ? 5.321 0.817 -1.096 1.00 88.00 87 SER A CA 1
ATOM 683 C C . SER A 1 87 ? 6.738 1.280 -1.384 1.00 88.00 87 SER A C 1
ATOM 685 O O . SER A 1 87 ? 7.337 0.948 -2.409 1.00 88.00 87 SER A O 1
ATOM 687 N N . VAL A 1 88 ? 7.280 2.077 -0.473 1.00 84.56 88 VAL A N 1
ATOM 688 C CA . VAL A 1 88 ? 8.672 2.515 -0.516 1.00 84.56 88 VAL A CA 1
ATOM 689 C C . VAL A 1 88 ? 9.295 2.324 0.856 1.00 84.56 88 VAL A C 1
ATOM 691 O O . VAL A 1 88 ? 8.648 2.509 1.886 1.00 84.56 88 VAL A O 1
ATOM 694 N N . GLY A 1 89 ? 10.563 1.919 0.865 1.00 81.88 89 GLY A N 1
ATOM 695 C CA . GLY A 1 89 ? 11.342 1.718 2.078 1.00 81.88 89 GLY A CA 1
ATOM 696 C C . GLY A 1 89 ? 12.682 2.436 2.002 1.00 81.88 89 GLY A C 1
ATOM 697 O O . GLY A 1 89 ? 13.320 2.458 0.949 1.00 81.88 89 GLY A O 1
ATOM 698 N N . HIS A 1 90 ? 13.122 2.985 3.126 1.00 82.75 90 HIS A N 1
ATOM 699 C CA . HIS A 1 90 ? 14.406 3.650 3.284 1.00 82.75 90 HIS A CA 1
ATOM 700 C C . HIS A 1 90 ? 15.524 2.633 3.559 1.00 82.75 90 HIS A C 1
ATOM 702 O O . HIS A 1 90 ? 15.315 1.622 4.235 1.00 82.75 90 HIS A O 1
ATOM 708 N N . VAL A 1 91 ? 16.740 2.910 3.076 1.00 76.50 91 VAL A N 1
ATOM 709 C CA . VAL A 1 91 ? 17.907 2.018 3.247 1.00 76.50 91 VAL A CA 1
ATOM 710 C C . VAL A 1 91 ? 18.273 1.784 4.714 1.00 76.50 91 VAL A C 1
ATOM 712 O O . VAL A 1 91 ? 18.706 0.692 5.070 1.00 76.50 91 VAL A O 1
ATOM 715 N N . ALA A 1 92 ? 18.010 2.763 5.585 1.00 80.00 92 ALA A N 1
ATOM 716 C CA . ALA A 1 92 ? 18.217 2.631 7.030 1.00 80.00 92 ALA A CA 1
ATOM 717 C C . ALA A 1 92 ? 17.309 1.572 7.690 1.00 80.00 92 ALA A C 1
ATOM 719 O O . ALA A 1 92 ? 17.593 1.137 8.801 1.00 80.00 92 ALA A O 1
ATOM 720 N N . GLY A 1 93 ? 16.257 1.104 7.002 1.00 74.50 93 GLY A N 1
ATOM 721 C CA . GLY A 1 93 ? 15.416 0.001 7.470 1.00 74.50 93 GLY A CA 1
ATOM 722 C C . GLY A 1 93 ? 16.098 -1.373 7.442 1.00 74.50 93 GLY A C 1
ATOM 723 O O . GLY A 1 93 ? 15.597 -2.303 8.074 1.00 74.50 93 GLY A O 1
ATOM 724 N N . GLY A 1 94 ? 17.225 -1.522 6.732 1.00 74.94 94 GLY A N 1
ATOM 725 C CA . GLY A 1 94 ? 18.068 -2.725 6.748 1.00 74.94 94 GLY A CA 1
ATOM 726 C C . GLY A 1 94 ? 17.290 -4.045 6.629 1.00 74.94 94 GLY A C 1
ATOM 727 O O . GLY A 1 94 ? 16.470 -4.223 5.725 1.00 74.94 94 GLY A O 1
ATOM 728 N N . LYS A 1 95 ? 17.514 -4.963 7.583 1.00 69.62 95 LYS A N 1
ATOM 729 C CA . LYS A 1 95 ? 16.872 -6.292 7.628 1.00 69.62 95 LYS A CA 1
ATOM 730 C C . LYS A 1 95 ? 15.342 -6.248 7.761 1.00 69.62 95 LYS A C 1
ATOM 732 O O . LYS A 1 95 ? 14.671 -7.138 7.248 1.00 69.62 95 LYS A O 1
ATOM 737 N N . LEU A 1 96 ? 14.763 -5.220 8.396 1.00 71.69 96 LEU A N 1
ATOM 738 C CA . LEU A 1 96 ? 13.299 -5.081 8.496 1.00 71.69 96 LEU A CA 1
ATOM 739 C C . LEU A 1 96 ? 12.670 -4.853 7.119 1.00 71.69 96 LEU A C 1
ATOM 741 O O . LEU A 1 96 ? 11.626 -5.426 6.811 1.00 71.69 96 LEU A O 1
ATOM 745 N N . ARG A 1 97 ? 13.338 -4.065 6.268 1.00 73.38 97 ARG A N 1
ATOM 746 C CA . ARG A 1 97 ? 12.931 -3.869 4.873 1.00 73.38 97 ARG A CA 1
ATOM 747 C C . ARG A 1 97 ? 13.036 -5.172 4.083 1.00 73.38 97 ARG A C 1
ATOM 749 O O . ARG A 1 97 ? 12.111 -5.493 3.347 1.00 73.38 97 ARG A O 1
ATOM 756 N N . ALA A 1 98 ? 14.125 -5.924 4.254 1.00 73.56 98 ALA A N 1
ATOM 757 C CA . ALA A 1 98 ? 14.302 -7.216 3.591 1.00 73.56 98 ALA A CA 1
ATOM 758 C C . ALA A 1 98 ? 13.176 -8.189 3.938 1.00 73.56 98 ALA A C 1
ATOM 760 O O . ALA A 1 98 ? 12.572 -8.768 3.040 1.00 73.56 98 ALA A O 1
ATOM 761 N N . ARG A 1 99 ? 12.815 -8.278 5.224 1.00 71.50 99 ARG A N 1
ATOM 762 C CA . ARG A 1 99 ? 11.693 -9.107 5.648 1.00 71.50 99 ARG A CA 1
ATOM 763 C C . ARG A 1 99 ? 10.372 -8.654 5.062 1.00 71.50 99 ARG A C 1
ATOM 765 O O . ARG A 1 99 ? 9.563 -9.509 4.803 1.00 71.50 99 ARG A O 1
ATOM 772 N N . ASN A 1 100 ? 10.097 -7.377 4.837 1.00 71.38 100 ASN A N 1
ATOM 773 C CA . ASN A 1 100 ? 8.802 -6.994 4.255 1.00 71.38 100 ASN A CA 1
ATOM 774 C C . ASN A 1 100 ? 8.720 -7.239 2.738 1.00 71.38 100 ASN A C 1
ATOM 776 O O . ASN A 1 100 ? 7.626 -7.411 2.218 1.00 71.38 100 ASN A O 1
ATOM 780 N N . VAL A 1 101 ? 9.857 -7.231 2.036 1.00 72.62 101 VAL A N 1
ATOM 781 C CA . VAL A 1 101 ? 9.905 -7.256 0.563 1.00 72.62 101 VAL A CA 1
ATOM 782 C C . VAL A 1 101 ? 10.244 -8.641 0.003 1.00 72.62 101 VAL A C 1
ATOM 784 O O . VAL A 1 101 ? 9.832 -8.957 -1.105 1.00 72.62 101 VAL A O 1
ATOM 787 N N . LEU A 1 102 ? 10.997 -9.466 0.737 1.00 74.56 102 LEU A N 1
ATOM 788 C CA . LEU A 1 102 ? 11.588 -10.707 0.218 1.00 74.56 102 LEU A CA 1
ATOM 789 C C . LEU A 1 102 ? 10.956 -11.991 0.782 1.00 74.56 102 LEU A C 1
ATOM 791 O O . LEU A 1 102 ? 11.537 -13.064 0.630 1.00 74.56 102 LEU A O 1
ATOM 795 N N . GLN A 1 103 ? 9.793 -11.902 1.439 1.00 70.94 103 GLN A N 1
ATOM 796 C CA . GLN A 1 103 ? 9.080 -13.092 1.936 1.00 70.94 103 GLN A CA 1
ATOM 797 C C . GLN A 1 103 ? 8.658 -14.009 0.783 1.00 70.94 103 GLN A C 1
ATOM 799 O O . GLN A 1 103 ? 8.624 -13.597 -0.375 1.00 70.94 103 GLN A O 1
ATOM 804 N N . HIS A 1 104 ? 8.292 -15.250 1.111 1.00 73.12 104 HIS A N 1
ATOM 805 C CA . HIS A 1 104 ? 7.662 -16.191 0.175 1.00 73.12 104 HIS A CA 1
ATOM 806 C C . HIS A 1 104 ? 8.478 -16.482 -1.099 1.00 73.12 104 HIS A C 1
ATOM 808 O O . HIS A 1 104 ? 7.913 -16.689 -2.167 1.00 73.12 104 HIS A O 1
ATOM 814 N N . GLY A 1 105 ? 9.811 -16.488 -0.999 1.00 74.00 105 GLY A N 1
ATOM 815 C CA . GLY A 1 105 ? 10.692 -16.823 -2.125 1.00 74.00 105 GLY A CA 1
ATOM 816 C C . GLY A 1 105 ? 10.887 -15.696 -3.143 1.00 74.00 105 GLY A C 1
ATOM 817 O O . GLY A 1 105 ? 11.566 -15.899 -4.147 1.00 74.00 105 GLY A O 1
ATOM 818 N N . VAL A 1 106 ? 10.370 -14.485 -2.882 1.00 76.62 106 VAL A N 1
ATOM 819 C CA . VAL A 1 106 ? 10.538 -13.327 -3.781 1.00 76.62 106 VAL A CA 1
ATOM 820 C C . VAL A 1 106 ? 12.016 -13.022 -4.036 1.00 76.62 106 VAL A C 1
ATOM 822 O O . VAL A 1 106 ? 12.378 -12.664 -5.151 1.00 76.62 106 VAL A O 1
ATOM 825 N N . GLY A 1 107 ? 12.892 -13.208 -3.043 1.00 76.06 107 GLY A N 1
ATOM 826 C CA . GLY A 1 107 ? 14.333 -13.009 -3.227 1.00 76.06 107 GLY A CA 1
ATOM 827 C C . GLY A 1 107 ? 14.953 -13.904 -4.307 1.00 76.06 107 GLY A C 1
ATOM 828 O O . GLY A 1 107 ? 15.751 -13.419 -5.104 1.00 76.06 107 GLY A O 1
ATOM 829 N N . GLU A 1 108 ? 14.562 -15.178 -4.359 1.00 80.31 108 GLU A N 1
ATOM 830 C CA . GLU A 1 108 ? 15.054 -16.144 -5.351 1.00 80.31 108 GLU A CA 1
ATOM 831 C C . GLU A 1 108 ? 14.394 -15.940 -6.714 1.00 80.31 108 GLU A C 1
ATOM 833 O O . GLU A 1 108 ? 15.056 -16.033 -7.746 1.00 80.31 108 GLU A O 1
ATOM 838 N N . TRP A 1 109 ? 13.097 -15.626 -6.722 1.00 85.06 109 TRP A N 1
ATOM 839 C CA . TRP A 1 109 ? 12.353 -15.354 -7.949 1.00 85.06 109 TRP A CA 1
ATOM 840 C C . TRP A 1 109 ? 12.874 -14.106 -8.672 1.00 85.06 109 TRP A C 1
ATOM 842 O O . TRP A 1 109 ? 13.054 -14.132 -9.886 1.00 85.06 109 TRP A O 1
ATOM 852 N N . VAL A 1 110 ? 13.184 -13.031 -7.936 1.00 86.50 110 VAL A N 1
ATOM 853 C CA . VAL A 1 110 ? 13.704 -11.785 -8.525 1.00 86.50 110 VAL A CA 1
ATOM 854 C C . VAL A 1 110 ? 15.026 -12.010 -9.264 1.00 86.50 110 VAL A C 1
ATOM 856 O O . VAL A 1 110 ? 15.245 -11.367 -10.286 1.00 86.50 110 VAL A O 1
ATOM 859 N N . ASP A 1 111 ? 15.889 -12.922 -8.801 1.00 87.44 111 ASP A N 1
ATOM 860 C CA . ASP A 1 111 ? 17.164 -13.249 -9.472 1.00 87.44 111 ASP A CA 1
ATOM 861 C C . ASP A 1 111 ? 16.948 -13.879 -10.862 1.00 87.44 111 ASP A C 1
ATOM 863 O O . ASP A 1 111 ? 17.801 -13.788 -11.739 1.00 87.44 111 ASP A O 1
ATOM 867 N N . GLN A 1 112 ? 15.774 -14.473 -11.090 1.00 90.25 112 GLN A N 1
ATOM 868 C CA . GLN A 1 112 ? 15.406 -15.139 -12.342 1.00 90.25 112 GLN A CA 1
ATOM 869 C C . GLN A 1 112 ? 14.738 -14.187 -13.348 1.00 90.25 112 GLN A C 1
ATOM 871 O O . GLN A 1 112 ? 14.457 -14.588 -14.478 1.00 90.25 112 GLN A O 1
ATOM 876 N N . CYS A 1 113 ? 14.469 -12.934 -12.965 1.00 90.81 113 CYS A N 1
ATOM 877 C CA . CYS A 1 113 ? 13.829 -11.959 -13.842 1.00 90.81 113 CYS A CA 1
ATOM 878 C C . CYS A 1 113 ? 14.745 -11.544 -15.002 1.00 90.81 113 CYS A C 1
ATOM 880 O O . CYS A 1 113 ? 15.839 -11.004 -14.800 1.00 90.81 113 CYS A O 1
ATOM 882 N N . ASP A 1 114 ? 14.230 -11.715 -16.220 1.00 91.12 114 ASP A N 1
ATOM 883 C CA . ASP A 1 114 ? 14.840 -11.258 -17.464 1.00 91.12 114 ASP A CA 1
ATOM 884 C C . ASP A 1 114 ? 14.082 -10.044 -18.014 1.00 91.12 114 ASP A C 1
ATOM 886 O O . ASP A 1 114 ? 12.926 -10.144 -18.423 1.00 91.12 114 ASP A O 1
ATOM 890 N N . PHE A 1 115 ? 14.739 -8.884 -18.023 1.00 91.62 115 PHE A N 1
ATOM 891 C CA . PHE A 1 115 ? 14.150 -7.632 -18.503 1.00 91.62 115 PHE A CA 1
ATOM 892 C C . PHE A 1 115 ? 14.458 -7.341 -19.976 1.00 91.62 115 PHE A C 1
ATOM 894 O O . PHE A 1 115 ? 14.104 -6.271 -20.485 1.00 91.62 115 PHE A O 1
ATOM 901 N N . ARG A 1 116 ? 15.116 -8.262 -20.694 1.00 88.31 116 ARG A N 1
ATOM 902 C CA . ARG A 1 116 ? 15.381 -8.089 -22.126 1.00 88.31 116 ARG A CA 1
ATOM 903 C C . ARG A 1 116 ? 14.062 -7.941 -22.881 1.00 88.31 116 ARG A C 1
ATOM 905 O O . ARG A 1 116 ? 13.147 -8.742 -22.746 1.00 88.31 116 ARG A O 1
ATOM 912 N N . GLY A 1 117 ? 13.958 -6.878 -23.675 1.00 85.38 117 GLY A N 1
ATOM 913 C CA . GLY A 1 117 ? 12.750 -6.575 -24.445 1.00 85.38 117 GLY A CA 1
ATOM 914 C C . GLY A 1 117 ? 11.581 -5.995 -23.637 1.00 85.38 117 GLY A C 1
ATOM 915 O O . GLY A 1 117 ? 10.642 -5.505 -24.257 1.00 85.38 117 GLY A O 1
ATOM 916 N N . ALA A 1 118 ? 11.649 -5.941 -22.298 1.00 88.75 118 ALA A N 1
ATOM 917 C CA . ALA A 1 118 ? 10.574 -5.405 -21.448 1.00 88.75 118 ALA A CA 1
ATOM 918 C C . ALA A 1 118 ? 10.269 -3.915 -21.705 1.00 88.75 118 ALA A C 1
ATOM 920 O O . ALA A 1 118 ? 9.193 -3.426 -21.375 1.00 88.75 118 ALA A O 1
ATOM 921 N N . PHE A 1 119 ? 11.216 -3.200 -22.316 1.00 90.56 119 PHE A N 1
ATOM 922 C CA . PHE A 1 119 ? 11.147 -1.762 -22.580 1.00 90.56 119 PHE A CA 1
ATOM 923 C C . PHE A 1 119 ? 11.172 -1.429 -24.081 1.00 90.56 119 PHE A C 1
ATOM 925 O O . PHE A 1 119 ? 11.530 -0.319 -24.464 1.00 90.56 119 PHE A O 1
ATOM 932 N N . SER A 1 120 ? 10.806 -2.375 -24.956 1.00 83.38 120 SER A N 1
ATOM 933 C CA . SER A 1 120 ? 10.824 -2.163 -26.415 1.00 83.38 120 SER A CA 1
ATOM 934 C C . SER A 1 120 ? 9.885 -1.044 -26.891 1.00 83.38 120 SER A C 1
ATOM 936 O O . SER A 1 120 ? 10.143 -0.432 -27.922 1.00 83.38 120 SER A O 1
ATOM 938 N N . GLY A 1 121 ? 8.830 -0.739 -26.126 1.00 84.50 121 GLY A N 1
ATOM 939 C CA . GLY A 1 121 ? 7.888 0.355 -26.396 1.00 84.50 121 GLY A CA 1
ATOM 940 C C . GLY A 1 121 ? 8.304 1.726 -25.847 1.00 84.50 121 GLY A C 1
ATOM 941 O O . GLY A 1 121 ? 7.534 2.682 -25.941 1.00 84.50 121 GLY A O 1
ATOM 942 N N . SER A 1 122 ? 9.485 1.850 -25.232 1.00 83.62 122 SER A N 1
ATOM 943 C CA . SER A 1 122 ? 9.931 3.110 -24.637 1.00 83.62 122 SER A CA 1
ATOM 944 C C . SER A 1 122 ? 10.144 4.198 -25.692 1.00 83.62 122 SER A C 1
ATOM 946 O O . SER A 1 122 ? 10.946 4.059 -26.611 1.00 83.62 122 SER A O 1
ATOM 948 N N . SER A 1 123 ? 9.440 5.318 -25.525 1.00 75.00 123 SER A N 1
ATOM 949 C CA . SER A 1 123 ? 9.501 6.461 -26.435 1.00 75.00 123 SER A CA 1
ATOM 950 C C . SER A 1 123 ? 10.597 7.432 -25.992 1.00 75.00 123 SER A C 1
ATOM 952 O O . SER A 1 123 ? 10.450 8.129 -24.992 1.00 75.00 123 SER A O 1
ATOM 954 N N . GLY A 1 124 ? 11.713 7.469 -26.718 1.00 81.19 124 GLY A N 1
ATOM 955 C CA . GLY A 1 124 ? 12.785 8.442 -26.502 1.00 81.19 124 GLY A CA 1
ATOM 956 C C . GLY A 1 124 ? 14.180 7.879 -26.786 1.00 81.19 124 GLY A C 1
ATOM 957 O O . GLY A 1 124 ? 14.401 6.674 -26.646 1.00 81.19 124 GLY A O 1
ATOM 958 N N . PRO A 1 125 ? 15.149 8.734 -27.162 1.00 81.19 125 PRO A N 1
ATOM 959 C CA . PRO A 1 125 ? 16.510 8.292 -27.442 1.00 81.19 125 PRO A CA 1
ATOM 960 C C . PRO A 1 125 ? 17.112 7.636 -26.195 1.00 81.19 125 PRO A C 1
ATOM 962 O O . PRO A 1 125 ? 17.130 8.232 -25.111 1.00 81.19 125 PRO A O 1
ATOM 965 N N . ASN A 1 126 ? 17.581 6.399 -26.354 1.00 87.69 126 ASN A N 1
ATOM 966 C CA . ASN A 1 126 ? 18.188 5.554 -25.320 1.00 87.69 126 ASN A CA 1
ATOM 967 C C . ASN A 1 126 ? 17.290 5.299 -24.089 1.00 87.69 126 ASN A C 1
ATOM 969 O O . ASN A 1 126 ? 17.789 4.924 -23.030 1.00 87.69 126 ASN A O 1
ATOM 973 N N . GLU A 1 127 ? 15.971 5.518 -24.175 1.00 90.44 127 GLU A N 1
ATOM 974 C CA . GLU A 1 127 ? 15.074 5.330 -23.024 1.00 90.44 127 GLU A CA 1
ATOM 975 C C . GLU A 1 127 ? 14.968 3.854 -22.635 1.00 90.44 127 GLU A C 1
ATOM 977 O O . GLU A 1 127 ? 15.096 3.526 -21.457 1.00 90.44 127 GLU A O 1
ATOM 982 N N . ALA A 1 128 ? 14.844 2.960 -23.619 1.00 88.81 128 ALA A N 1
ATOM 983 C CA . ALA A 1 128 ? 14.827 1.518 -23.384 1.00 88.81 128 ALA A CA 1
ATOM 984 C C . ALA A 1 128 ? 16.098 1.042 -22.654 1.00 88.81 128 ALA A C 1
ATOM 986 O O . ALA A 1 128 ? 16.015 0.286 -21.689 1.00 88.81 128 ALA A O 1
ATOM 987 N N . GLU A 1 129 ? 17.271 1.541 -23.058 1.00 90.75 129 GLU A N 1
ATOM 988 C CA . GLU A 1 129 ? 18.555 1.224 -22.421 1.00 90.75 129 GLU A CA 1
ATOM 989 C C . GLU A 1 129 ? 18.633 1.766 -20.988 1.00 90.75 129 GLU A C 1
ATOM 991 O O . GLU A 1 129 ? 19.072 1.061 -20.078 1.00 90.75 129 GLU A O 1
ATOM 996 N N . ARG A 1 130 ? 18.169 3.004 -20.757 1.00 92.25 130 ARG A N 1
ATOM 997 C CA . ARG A 1 130 ? 18.111 3.600 -19.412 1.00 92.25 130 ARG A CA 1
ATOM 998 C C . ARG A 1 130 ? 17.192 2.815 -18.481 1.00 92.25 130 ARG A C 1
ATOM 1000 O O . ARG A 1 130 ? 17.557 2.590 -17.325 1.00 92.25 130 ARG A O 1
ATOM 1007 N N . GLN A 1 131 ? 16.015 2.421 -18.962 1.00 92.56 131 GLN A N 1
ATOM 1008 C CA . GLN A 1 131 ? 15.041 1.656 -18.183 1.00 92.56 131 GLN A CA 1
ATOM 1009 C C . GLN A 1 131 ? 15.551 0.245 -17.899 1.00 92.56 131 GLN A C 1
ATOM 1011 O O . GLN A 1 131 ? 15.503 -0.187 -16.748 1.00 92.56 131 GLN A O 1
ATOM 1016 N N . LEU A 1 132 ? 16.159 -0.414 -18.890 1.00 92.56 132 LEU A N 1
ATOM 1017 C CA . LEU A 1 132 ? 16.826 -1.700 -18.701 1.00 92.56 132 LEU A CA 1
ATOM 1018 C C . LEU A 1 132 ? 17.921 -1.602 -17.634 1.00 92.56 132 LEU A C 1
ATOM 1020 O O . LEU A 1 132 ? 17.889 -2.333 -16.649 1.00 92.56 132 LEU A O 1
ATOM 1024 N N . ALA A 1 133 ? 18.835 -0.638 -17.756 1.00 93.12 133 ALA A N 1
ATOM 1025 C CA . ALA A 1 133 ? 19.901 -0.436 -16.777 1.00 93.12 133 ALA A CA 1
ATOM 1026 C C . ALA A 1 133 ? 19.364 -0.127 -15.368 1.00 93.12 133 ALA A C 1
ATOM 1028 O O . ALA A 1 133 ? 19.982 -0.496 -14.366 1.00 93.12 133 ALA A O 1
ATOM 1029 N N . ARG A 1 134 ? 18.223 0.565 -15.262 1.00 92.94 134 ARG A N 1
ATOM 1030 C CA . ARG A 1 134 ? 17.557 0.830 -13.982 1.00 92.94 134 ARG A CA 1
ATOM 1031 C C . ARG A 1 134 ? 16.949 -0.444 -13.395 1.00 92.94 134 ARG A C 1
ATOM 1033 O O . ARG A 1 134 ? 17.162 -0.689 -12.209 1.00 92.94 134 ARG A O 1
ATOM 1040 N N . ALA A 1 135 ? 16.241 -1.233 -14.199 1.00 92.06 135 ALA A N 1
ATOM 1041 C CA . ALA A 1 135 ? 15.623 -2.489 -13.784 1.00 92.06 135 ALA A CA 1
ATOM 1042 C C . ALA A 1 135 ? 16.674 -3.502 -13.308 1.00 92.06 135 ALA A C 1
ATOM 1044 O O . ALA A 1 135 ? 16.556 -4.029 -12.204 1.00 92.06 135 ALA A O 1
ATOM 1045 N N . GLU A 1 136 ? 17.759 -3.668 -14.065 1.00 94.06 136 GLU A N 1
ATOM 1046 C CA . GLU A 1 136 ? 18.902 -4.515 -13.699 1.00 94.06 136 GLU A CA 1
ATOM 1047 C C . GLU A 1 136 ? 19.519 -4.069 -12.361 1.00 94.06 136 GLU A C 1
ATOM 1049 O O . GLU A 1 136 ? 19.633 -4.857 -11.424 1.00 94.06 136 GLU A O 1
ATOM 1054 N N . LYS A 1 137 ? 19.783 -2.764 -12.187 1.00 92.62 137 LYS A N 1
ATOM 1055 C CA . LYS A 1 137 ? 20.274 -2.223 -10.903 1.00 92.62 137 LYS A CA 1
ATOM 1056 C C . LYS A 1 137 ? 19.293 -2.429 -9.747 1.00 92.62 137 LYS A C 1
ATOM 1058 O O . LYS A 1 137 ? 19.722 -2.522 -8.596 1.00 92.62 137 LYS A O 1
ATOM 1063 N N . MET A 1 138 ? 17.986 -2.414 -10.005 1.00 89.44 138 MET A N 1
ATOM 1064 C CA . MET A 1 138 ? 16.972 -2.696 -8.986 1.00 89.44 138 MET A CA 1
ATOM 1065 C C . MET A 1 138 ? 16.975 -4.179 -8.607 1.00 89.44 138 MET A C 1
ATOM 1067 O O . MET A 1 138 ? 16.966 -4.472 -7.409 1.00 89.44 138 MET A O 1
ATOM 1071 N N . ARG A 1 139 ? 17.068 -5.084 -9.592 1.00 90.25 139 ARG A N 1
ATOM 1072 C CA . ARG A 1 139 ? 17.217 -6.531 -9.381 1.00 90.25 139 ARG A CA 1
ATOM 1073 C C . ARG A 1 139 ? 18.437 -6.827 -8.520 1.00 90.25 139 ARG A C 1
ATOM 1075 O O . ARG A 1 139 ? 18.289 -7.401 -7.446 1.00 90.25 139 ARG A O 1
ATOM 1082 N N . ASP A 1 140 ? 19.606 -6.320 -8.906 1.00 90.31 140 ASP A N 1
ATOM 1083 C CA . ASP A 1 140 ? 20.865 -6.548 -8.188 1.00 90.31 140 ASP A CA 1
ATOM 1084 C C . ASP A 1 140 ? 20.789 -6.092 -6.725 1.00 90.31 140 ASP A C 1
ATOM 1086 O O . ASP A 1 140 ? 21.270 -6.773 -5.817 1.00 90.31 140 ASP A O 1
ATOM 1090 N N . LYS A 1 141 ? 20.143 -4.947 -6.462 1.00 86.88 141 LYS A N 1
ATOM 1091 C CA . LYS A 1 141 ? 19.943 -4.444 -5.095 1.00 86.88 141 LYS A CA 1
ATOM 1092 C C . LYS A 1 141 ? 19.019 -5.340 -4.271 1.00 86.88 141 LYS A C 1
ATOM 1094 O O . LYS A 1 141 ? 19.250 -5.478 -3.072 1.00 86.88 141 LYS A O 1
ATOM 1099 N N . LEU A 1 142 ? 17.977 -5.912 -4.873 1.00 84.31 142 LEU A N 1
ATOM 1100 C CA . LEU A 1 142 ? 17.065 -6.837 -4.192 1.00 84.31 142 LEU A CA 1
ATOM 1101 C C . LEU A 1 142 ? 17.740 -8.184 -3.917 1.00 84.31 142 LEU A C 1
ATOM 1103 O O . LEU A 1 142 ? 17.659 -8.674 -2.793 1.00 84.31 142 LEU A O 1
ATOM 1107 N N . VAL A 1 143 ? 18.479 -8.721 -4.890 1.00 85.62 143 VAL A N 1
ATOM 1108 C CA . VAL A 1 143 ? 19.261 -9.957 -4.739 1.00 85.62 143 VAL A CA 1
ATOM 1109 C C . VAL A 1 143 ? 20.323 -9.789 -3.653 1.00 85.62 143 VAL A C 1
ATOM 1111 O O . VA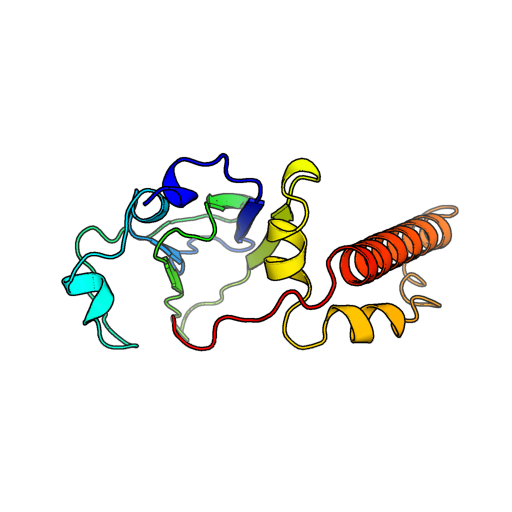L A 1 143 ? 20.421 -10.614 -2.743 1.00 85.62 143 VAL A O 1
ATOM 1114 N N . LYS A 1 144 ? 21.073 -8.680 -3.678 1.00 86.19 144 LYS A N 1
ATOM 1115 C CA . LYS A 1 144 ? 22.042 -8.343 -2.628 1.00 86.19 144 LYS A CA 1
ATOM 1116 C C . LYS A 1 144 ? 21.376 -8.260 -1.254 1.00 86.19 144 LYS A C 1
ATOM 1118 O O . LYS A 1 144 ? 21.870 -8.866 -0.309 1.00 86.19 144 LYS A O 1
ATOM 1123 N N . LEU A 1 145 ? 20.247 -7.553 -1.151 1.00 82.38 145 LEU A N 1
ATOM 1124 C CA . LEU A 1 145 ? 19.499 -7.434 0.100 1.00 82.38 145 LEU A CA 1
ATOM 1125 C C . LEU A 1 145 ? 19.082 -8.806 0.646 1.00 82.38 145 LEU A C 1
ATOM 1127 O O . LEU A 1 145 ? 19.200 -9.023 1.850 1.00 82.38 145 LEU A O 1
ATOM 1131 N N . GLY A 1 146 ? 18.613 -9.714 -0.214 1.00 79.62 146 GLY A N 1
ATOM 1132 C CA . GLY A 1 146 ? 18.241 -11.076 0.174 1.00 79.62 146 GLY A CA 1
ATOM 1133 C C . GLY A 1 146 ? 19.429 -11.863 0.707 1.00 79.62 146 GLY A C 1
ATOM 1134 O O . GLY A 1 146 ? 19.379 -12.364 1.828 1.00 79.62 146 GLY A O 1
ATOM 1135 N N . ARG A 1 147 ? 20.537 -11.873 -0.043 1.00 81.75 147 ARG A N 1
ATOM 1136 C CA . ARG A 1 147 ? 21.778 -12.559 0.352 1.00 81.75 147 ARG A CA 1
ATOM 1137 C C . ARG A 1 147 ? 22.334 -12.043 1.684 1.00 81.75 147 ARG A C 1
ATOM 1139 O O . ARG A 1 147 ? 22.716 -12.841 2.530 1.00 81.75 147 ARG A O 1
ATOM 1146 N N . GLU A 1 148 ? 22.353 -10.725 1.897 1.00 83.69 148 GLU A N 1
ATOM 1147 C CA . GLU A 1 148 ? 22.871 -10.110 3.135 1.00 83.69 148 GLU A CA 1
ATOM 1148 C C . GLU A 1 148 ? 21.927 -10.265 4.338 1.00 83.69 148 GLU A C 1
ATOM 1150 O O . GLU A 1 148 ? 22.364 -10.220 5.492 1.00 83.69 148 GLU A O 1
ATOM 1155 N N . SER A 1 149 ? 20.626 -10.426 4.091 1.00 77.44 149 SER A N 1
ATOM 1156 C CA . SER A 1 149 ? 19.635 -10.542 5.165 1.00 77.44 149 SER A CA 1
ATOM 1157 C C . SER A 1 149 ? 19.479 -11.970 5.686 1.00 77.44 149 SER A C 1
ATOM 1159 O O . SER A 1 149 ? 19.088 -12.122 6.845 1.00 77.44 149 SER A O 1
ATOM 1161 N N . GLY A 1 150 ? 19.855 -12.980 4.892 1.00 75.00 150 GLY A N 1
ATOM 1162 C CA . GLY A 1 150 ? 19.726 -14.398 5.237 1.00 75.00 150 GLY A CA 1
ATOM 1163 C C . GLY A 1 150 ? 18.270 -14.868 5.206 1.00 75.00 150 GLY A C 1
ATOM 1164 O O . GLY A 1 150 ? 17.459 -14.318 4.460 1.00 75.00 150 GLY A O 1
ATOM 1165 N N . ASP A 1 151 ? 17.925 -15.860 6.033 1.00 71.00 151 ASP A N 1
ATOM 1166 C CA . ASP A 1 151 ? 16.524 -16.240 6.236 1.00 71.00 151 ASP A CA 1
ATOM 1167 C C . ASP A 1 151 ? 15.781 -15.101 6.948 1.00 71.00 151 ASP A C 1
ATOM 1169 O O . ASP A 1 151 ? 15.970 -14.831 8.138 1.00 71.00 151 ASP A O 1
ATOM 1173 N N . VAL A 1 152 ? 14.963 -14.383 6.180 1.00 68.62 152 VAL A N 1
ATOM 1174 C CA . VAL A 1 152 ? 14.156 -13.272 6.686 1.00 68.62 152 VAL A CA 1
ATOM 1175 C C . VAL A 1 152 ? 12.899 -13.751 7.419 1.00 68.62 152 VAL A C 1
ATOM 1177 O O . VAL A 1 152 ? 12.290 -12.957 8.146 1.00 68.62 152 VAL A O 1
ATOM 1180 N N . GLY A 1 153 ? 12.530 -15.030 7.269 1.00 64.25 153 GLY A N 1
ATOM 1181 C CA . GLY A 1 153 ? 11.297 -15.616 7.782 1.00 64.25 153 GLY A CA 1
ATOM 1182 C C . GLY A 1 153 ? 10.025 -14.951 7.238 1.00 64.25 153 GLY A C 1
ATOM 1183 O O . GLY A 1 153 ? 10.050 -14.002 6.453 1.00 64.25 153 GLY A O 1
ATOM 1184 N N . TYR A 1 154 ? 8.876 -15.441 7.691 1.00 61.44 154 TYR A N 1
ATOM 1185 C CA . TYR A 1 154 ? 7.560 -14.844 7.454 1.00 61.44 154 TYR A CA 1
ATOM 1186 C C . TYR A 1 154 ? 6.665 -15.119 8.669 1.00 61.44 154 TYR A C 1
ATOM 1188 O O . TYR A 1 154 ? 6.881 -16.081 9.406 1.00 61.44 154 TYR A O 1
ATOM 1196 N N . SER A 1 155 ? 5.699 -14.238 8.938 1.00 52.00 155 SER A N 1
ATOM 1197 C CA . SER A 1 155 ? 4.778 -14.413 10.070 1.00 52.00 155 SER A CA 1
ATOM 1198 C C . SER A 1 155 ? 3.535 -15.150 9.587 1.00 52.00 155 SER A C 1
ATOM 1200 O O . SER A 1 155 ? 2.730 -14.563 8.875 1.00 52.00 155 SER A O 1
ATOM 1202 N N . LEU A 1 156 ? 3.374 -16.421 9.966 1.00 52.25 156 LEU A N 1
ATOM 1203 C CA . LEU A 1 156 ? 2.152 -17.198 9.688 1.00 52.25 156 LEU A CA 1
ATOM 1204 C C . LEU A 1 156 ? 1.017 -16.916 10.678 1.00 52.25 156 LEU A C 1
ATOM 1206 O O . LEU A 1 156 ? -0.138 -17.226 10.409 1.00 52.25 156 LEU A O 1
ATOM 1210 N N . THR A 1 157 ? 1.344 -16.329 11.825 1.00 41.19 157 THR A N 1
ATOM 1211 C CA . THR A 1 157 ? 0.388 -15.944 12.861 1.00 41.19 157 THR A CA 1
ATOM 1212 C C . THR A 1 157 ? 0.388 -14.426 12.952 1.00 41.19 157 THR A C 1
ATOM 1214 O O . THR A 1 157 ? 1.391 -13.832 13.360 1.00 41.19 157 THR A O 1
ATOM 1217 N N . GLY A 1 158 ? -0.694 -13.813 12.475 1.00 40.97 158 GLY A N 1
ATOM 1218 C CA . GLY A 1 158 ? -0.922 -12.372 12.517 1.00 40.97 158 GLY A CA 1
ATOM 1219 C C . GLY A 1 158 ? -1.423 -11.936 13.871 1.00 40.97 158 GLY A C 1
ATOM 1220 O O . GLY A 1 158 ? -2.575 -12.276 14.210 1.00 40.97 158 GLY A O 1
#

Radius of gyration: 18.97 Å; chains: 1; bounding box: 44×30×50 Å

Organism: NCBI:txid196109

Secondary structure (DSSP, 8-state):
-GGGGSPP-EEEEEEESSTTB--EEE-TTGGGSPPPHHHHH--TT----TT-EE--B-TT-EEEE-TTS-EEE---TTS---EEEEEEE-GGGHHHHHHHHSTTTHHHHHHT---TTTTTT--STTHHHHHHHHHHHHHHHHHHHHHHH------S--